Protein AF-A0A9N9HCD5-F1 (afdb_monomer_lite)

InterPro domains:
  IPR001005 SANT/Myb domain [PS50090] (1-38)
  IPR001005 SANT/Myb domain [SM00717] (1-40)
  IPR001005 SANT/Myb domain [SM00717] (42-89)
  IPR001005 SANT/Myb domain [cd00167] (1-38)
  IPR009057 Homedomain-like superfamily [SSF46689] (14-83)
  IPR017930 Myb domain [PS51294] (1-42)
  IPR051651 DMTF1 DNA-binding transcriptional regulators [PTHR46380] (50-91)

Radius of gyration: 19.25 Å; chains: 1; bounding box: 41×28×56 Å

Foldseek 3Di:
DLVLLVVCVVVVDQLCVSCVVVVPDHSVRSVCCQLQPVQPQQDDDDDPVLLVLLVVVCVVPNLPLVVSCVVSVHRSVNSVVVVVVVVVVVVVVVVVVVVVVVVD

Organism: NCBI:txid144538

Sequence (104 aa):
EDAVLIDRHLRGLRWHDISLELGTRSPHDCAARWCNVLRPGNDGPFGLIERAMLKELYDTHGARWSRIASLLGRHPRMVKDMWEQMQMEQESIKTQMAIARLLR

Secondary structure (DSSP, 8-state):
-HHHHHHHHHTT--HHHHHHHHSSS-HHHHHHHIIIIISTT--SPPPHHHHHHHHHHHHHH-S-HHHHHHHHTS-HHHHHHHHHHHHHHHHHHHHHHHHHHHT-

Structure (mmCIF, N/CA/C/O backbone):
data_AF-A0A9N9HCD5-F1
#
_entry.id   AF-A0A9N9HCD5-F1
#
loop_
_atom_site.group_PDB
_atom_site.id
_atom_site.type_symbol
_atom_site.label_atom_id
_atom_site.label_alt_id
_atom_site.label_comp_id
_atom_site.label_asym_id
_atom_site.label_entity_id
_atom_site.label_seq_id
_atom_site.pdbx_PDB_ins_code
_atom_site.Cartn_x
_atom_site.Cartn_y
_atom_site.Cartn_z
_atom_site.occupancy
_atom_site.B_iso_or_equiv
_atom_site.auth_seq_id
_atom_site.auth_comp_id
_atom_site.auth_asym_id
_atom_site.auth_atom_id
_atom_site.pdbx_PDB_model_num
ATOM 1 N N . GLU A 1 1 ? 15.372 8.254 -14.446 1.00 83.25 1 GLU A N 1
ATOM 2 C CA . GLU A 1 1 ? 15.133 6.852 -14.036 1.00 83.25 1 GLU A CA 1
ATOM 3 C C . GLU A 1 1 ? 13.641 6.530 -13.975 1.00 83.25 1 GLU A C 1
ATOM 5 O O . GLU A 1 1 ? 13.185 5.781 -14.825 1.00 83.25 1 GLU A O 1
ATOM 10 N N . ASP A 1 2 ? 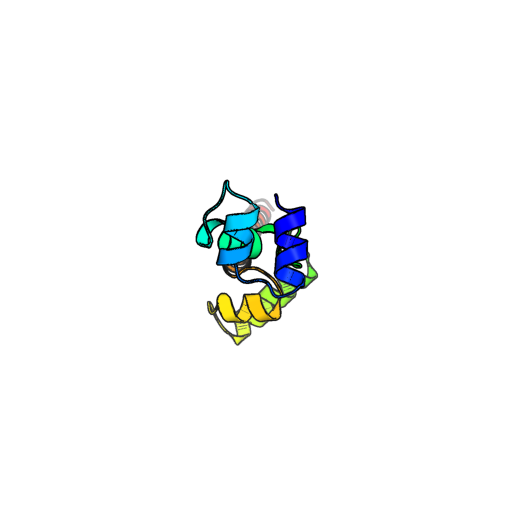12.863 7.143 -13.073 1.00 89.75 2 ASP A N 1
ATOM 11 C CA . ASP A 1 2 ? 11.433 6.815 -12.892 1.00 89.75 2 ASP A CA 1
ATOM 12 C C . ASP A 1 2 ? 10.587 6.944 -14.174 1.00 89.75 2 ASP A C 1
ATOM 14 O O . ASP A 1 2 ? 9.800 6.055 -14.471 1.00 89.75 2 ASP A O 1
ATOM 18 N N . ALA A 1 3 ? 10.787 7.994 -14.980 1.00 89.88 3 ALA A N 1
ATOM 19 C CA . ALA A 1 3 ? 10.058 8.168 -16.243 1.00 89.88 3 ALA A CA 1
ATOM 20 C C . ALA A 1 3 ? 10.326 7.038 -17.257 1.00 89.88 3 ALA A C 1
ATOM 22 O O . ALA A 1 3 ? 9.406 6.585 -17.933 1.00 89.88 3 ALA A O 1
ATOM 23 N N . VAL A 1 4 ? 11.573 6.554 -17.330 1.00 91.06 4 VAL A N 1
ATOM 24 C CA . VAL A 1 4 ? 11.948 5.411 -18.180 1.00 91.06 4 VAL A CA 1
ATOM 25 C C . VAL A 1 4 ? 11.315 4.140 -17.625 1.00 91.06 4 VAL A C 1
ATOM 27 O O . VAL A 1 4 ? 10.697 3.387 -18.367 1.00 91.06 4 VAL A O 1
ATOM 30 N N . LEU A 1 5 ? 11.397 3.934 -16.310 1.00 92.38 5 LEU A N 1
ATOM 31 C CA . LEU A 1 5 ? 10.805 2.781 -15.640 1.00 92.38 5 LEU A CA 1
ATOM 32 C C . LEU A 1 5 ? 9.288 2.703 -15.893 1.00 92.38 5 LEU A C 1
ATOM 34 O O . LEU A 1 5 ? 8.794 1.640 -16.264 1.00 92.38 5 LEU A O 1
ATOM 38 N N . ILE A 1 6 ? 8.575 3.829 -15.773 1.00 90.75 6 ILE A N 1
ATOM 39 C CA . ILE A 1 6 ? 7.141 3.933 -16.074 1.00 90.75 6 ILE A CA 1
ATOM 40 C C . ILE A 1 6 ? 6.869 3.614 -17.548 1.00 90.75 6 ILE A C 1
ATOM 42 O O . ILE A 1 6 ? 6.102 2.698 -17.832 1.00 90.75 6 ILE A O 1
ATOM 46 N N . ASP A 1 7 ? 7.498 4.332 -18.485 1.00 94.00 7 ASP A N 1
ATOM 47 C CA . ASP A 1 7 ? 7.241 4.164 -19.923 1.00 94.00 7 ASP A CA 1
ATOM 48 C C . ASP A 1 7 ? 7.505 2.725 -20.388 1.00 94.00 7 ASP A C 1
ATOM 50 O O . ASP A 1 7 ? 6.656 2.112 -21.037 1.00 94.00 7 ASP A O 1
ATOM 54 N N . ARG A 1 8 ? 8.654 2.150 -20.019 1.00 93.81 8 ARG A N 1
ATOM 55 C CA . ARG A 1 8 ? 9.029 0.796 -20.441 1.00 93.81 8 ARG A CA 1
ATOM 56 C C . ARG A 1 8 ? 8.131 -0.269 -19.831 1.00 93.81 8 ARG A C 1
ATOM 58 O O . ARG A 1 8 ? 7.710 -1.184 -20.540 1.00 93.81 8 ARG A O 1
ATOM 65 N N . HIS A 1 9 ? 7.805 -0.151 -18.546 1.00 92.94 9 HIS A N 1
ATOM 66 C CA . HIS A 1 9 ? 6.925 -1.118 -17.902 1.00 92.94 9 HIS A CA 1
ATOM 67 C C . HIS A 1 9 ? 5.505 -1.069 -18.477 1.00 92.94 9 HIS A C 1
ATOM 69 O O . HIS A 1 9 ? 4.927 -2.119 -18.754 1.00 92.94 9 HIS A O 1
ATOM 75 N N . LEU A 1 10 ? 4.969 0.127 -18.747 1.00 89.38 10 LEU A N 1
ATOM 76 C CA . LEU A 1 10 ? 3.657 0.291 -19.386 1.00 89.38 10 LEU A CA 1
ATOM 77 C C . LEU A 1 10 ? 3.618 -0.255 -20.822 1.00 89.38 10 LEU A C 1
ATOM 79 O O . LEU A 1 10 ? 2.566 -0.693 -21.281 1.00 89.38 10 LEU A O 1
ATOM 83 N N . ARG A 1 11 ? 4.762 -0.295 -21.514 1.00 94.19 11 ARG A N 1
ATOM 84 C CA . ARG A 1 11 ? 4.925 -0.967 -22.817 1.00 94.19 11 ARG A CA 1
ATOM 85 C C . ARG A 1 11 ? 5.104 -2.488 -22.714 1.00 94.19 11 ARG A C 1
ATOM 87 O O . ARG A 1 11 ? 5.279 -3.143 -23.737 1.00 94.19 11 ARG A O 1
ATOM 94 N N . GLY A 1 12 ? 5.066 -3.058 -21.509 1.00 92.75 12 GLY A N 1
ATOM 95 C CA . GLY A 1 12 ? 5.139 -4.501 -21.274 1.00 92.75 12 GLY A CA 1
ATOM 96 C C . GLY A 1 12 ? 6.556 -5.071 -21.185 1.00 92.75 12 GLY A C 1
ATOM 97 O O . GLY A 1 12 ? 6.720 -6.291 -21.242 1.00 92.75 12 GLY A O 1
ATOM 98 N N . LEU A 1 13 ? 7.589 -4.233 -21.041 1.00 95.00 13 LEU A N 1
ATOM 99 C CA . LEU A 1 13 ? 8.954 -4.731 -20.866 1.00 95.00 13 LEU A CA 1
ATOM 100 C C . LEU A 1 13 ? 9.130 -5.384 -19.490 1.00 95.00 13 LEU A C 1
ATOM 102 O O . LEU A 1 13 ? 8.554 -4.966 -18.480 1.00 95.00 13 LEU A O 1
ATOM 106 N N . ARG A 1 14 ? 9.980 -6.413 -19.450 1.00 95.00 14 ARG A N 1
ATOM 107 C CA . ARG A 1 14 ? 10.329 -7.112 -18.211 1.00 95.00 14 ARG A CA 1
ATOM 108 C C . ARG A 1 14 ? 11.322 -6.281 -17.407 1.00 95.00 14 ARG A C 1
ATOM 110 O O . ARG A 1 14 ? 12.199 -5.633 -17.973 1.00 95.00 14 ARG A O 1
ATOM 117 N N . TRP A 1 15 ? 11.265 -6.396 -16.081 1.00 94.44 15 TRP A N 1
ATOM 118 C CA . TRP A 1 15 ? 12.169 -5.683 -15.168 1.00 94.44 15 TRP A CA 1
ATOM 119 C C . TRP A 1 15 ? 13.653 -5.903 -15.456 1.00 94.44 15 TRP A C 1
ATOM 121 O O . TRP A 1 15 ? 14.447 -4.991 -15.262 1.00 94.44 15 TRP A O 1
ATOM 131 N N . HIS A 1 16 ? 14.016 -7.089 -15.947 1.00 95.38 16 HIS A N 1
ATOM 132 C CA . HIS A 1 16 ? 15.373 -7.388 -16.390 1.00 95.38 16 HIS A CA 1
ATOM 133 C C . HIS A 1 16 ? 15.841 -6.437 -17.497 1.00 95.38 16 HIS A C 1
ATOM 135 O O . HIS A 1 16 ? 16.874 -5.788 -17.365 1.00 95.38 16 HIS A O 1
ATOM 141 N N . ASP A 1 17 ? 15.043 -6.301 -18.550 1.00 95.50 17 ASP A N 1
ATOM 142 C CA . ASP A 1 17 ? 15.409 -5.522 -19.730 1.00 95.50 17 ASP A CA 1
ATOM 143 C C . ASP A 1 17 ? 15.429 -4.018 -19.393 1.00 95.50 17 ASP A C 1
ATOM 145 O O . ASP A 1 17 ? 16.343 -3.297 -19.783 1.00 95.50 17 ASP A O 1
ATOM 149 N N . ILE A 1 18 ? 14.494 -3.575 -18.543 1.00 94.25 18 ILE A N 1
ATOM 150 C CA . ILE A 1 18 ? 14.456 -2.210 -17.992 1.00 94.25 18 ILE A CA 1
ATOM 151 C C . ILE A 1 18 ? 15.701 -1.917 -17.140 1.00 94.25 18 ILE A C 1
ATOM 153 O O . ILE A 1 18 ? 16.275 -0.834 -17.230 1.00 94.25 18 ILE A O 1
ATOM 157 N N . SER A 1 19 ? 16.137 -2.873 -16.314 1.00 95.06 19 SER A N 1
ATOM 158 C CA . SER A 1 19 ? 17.306 -2.696 -15.446 1.00 95.06 19 SER A CA 1
ATOM 159 C C . SER A 1 19 ? 18.611 -2.547 -16.233 1.00 95.06 19 SER A C 1
ATOM 161 O O . SER A 1 19 ? 19.450 -1.728 -15.866 1.00 95.06 19 SER A O 1
ATOM 163 N N . LEU A 1 20 ? 18.743 -3.265 -17.356 1.00 93.75 20 LEU A N 1
ATOM 164 C CA . LEU A 1 20 ? 19.879 -3.135 -18.269 1.00 93.75 20 LEU A CA 1
ATOM 165 C C . LEU A 1 20 ? 19.913 -1.760 -18.947 1.00 93.75 20 LEU A C 1
ATOM 167 O O . LEU A 1 20 ? 20.988 -1.186 -19.084 1.00 93.75 20 LEU A O 1
ATOM 171 N N . GLU A 1 21 ? 18.753 -1.219 -19.335 1.00 93.19 21 GLU A N 1
ATOM 172 C CA . GLU A 1 21 ? 18.651 0.130 -19.913 1.00 93.19 21 GLU A CA 1
ATOM 173 C C . GLU A 1 21 ? 18.993 1.220 -18.885 1.00 93.19 21 GLU A C 1
ATOM 175 O O . GLU A 1 21 ? 19.652 2.203 -19.218 1.00 93.19 21 GLU A O 1
ATOM 180 N N . LEU A 1 22 ? 18.573 1.045 -17.627 1.00 90.69 22 LEU A N 1
ATOM 181 C CA . LEU A 1 22 ? 18.881 1.991 -16.552 1.00 90.69 22 LEU A CA 1
ATOM 182 C C . LEU A 1 22 ? 20.345 1.915 -16.096 1.00 90.69 22 LEU A C 1
ATOM 184 O O . LEU A 1 22 ? 20.890 2.928 -15.667 1.00 90.69 22 LEU A O 1
ATOM 188 N N . GLY A 1 23 ? 20.977 0.738 -16.148 1.00 87.25 23 GLY A N 1
ATOM 189 C CA . GLY A 1 23 ? 22.391 0.505 -15.812 1.00 87.25 23 GLY A CA 1
ATOM 190 C C . GLY A 1 23 ? 22.767 0.668 -14.329 1.00 87.25 23 GLY A C 1
ATOM 191 O O . GLY A 1 23 ? 23.761 0.103 -13.882 1.00 87.25 23 GLY A O 1
ATOM 192 N N . THR A 1 24 ? 21.972 1.403 -13.548 1.00 84.56 24 THR A N 1
ATOM 193 C CA . THR A 1 24 ? 22.217 1.747 -12.135 1.00 84.56 24 THR A CA 1
ATOM 194 C C . THR A 1 24 ? 21.379 0.935 -11.145 1.00 84.56 24 THR A C 1
ATOM 196 O O . THR A 1 24 ? 21.564 1.053 -9.933 1.00 84.56 24 THR A O 1
ATOM 199 N N . ARG A 1 25 ? 20.428 0.127 -11.627 1.00 83.38 25 ARG A N 1
ATOM 200 C CA . ARG A 1 25 ? 19.425 -0.575 -10.811 1.00 83.38 25 ARG A CA 1
ATOM 201 C C . ARG A 1 25 ? 19.399 -2.056 -11.143 1.00 83.38 25 ARG A C 1
ATOM 203 O O . ARG A 1 25 ? 19.557 -2.423 -12.299 1.00 83.38 25 ARG A O 1
ATOM 210 N N . SER A 1 26 ? 19.121 -2.899 -10.151 1.00 93.56 26 SER A N 1
ATOM 211 C CA . SER A 1 26 ? 18.804 -4.307 -10.404 1.00 93.56 26 SER A CA 1
ATOM 212 C C . SER A 1 26 ? 17.341 -4.477 -10.862 1.00 93.56 26 SER A C 1
ATOM 214 O O . SER A 1 26 ? 16.506 -3.594 -10.620 1.00 93.56 26 SER A O 1
ATOM 216 N N . PRO A 1 27 ? 16.972 -5.619 -11.476 1.00 92.38 27 PRO A N 1
ATOM 217 C CA . PRO A 1 27 ? 15.575 -5.927 -11.800 1.00 92.38 27 PRO A CA 1
ATOM 218 C C . PRO A 1 27 ? 14.662 -5.877 -10.566 1.00 92.38 27 PRO A C 1
ATOM 220 O O . PRO A 1 27 ? 13.521 -5.422 -10.644 1.00 92.38 27 PRO A O 1
ATOM 223 N N . HIS A 1 28 ? 15.184 -6.313 -9.415 1.00 93.56 28 HIS A N 1
ATOM 224 C CA . HIS A 1 28 ? 14.493 -6.251 -8.131 1.00 93.56 28 HIS A CA 1
ATOM 225 C C . HIS A 1 28 ? 14.194 -4.802 -7.723 1.00 93.56 28 HIS A C 1
ATOM 227 O O . HIS A 1 28 ? 13.057 -4.487 -7.372 1.00 93.56 28 HIS A O 1
ATOM 233 N N . ASP A 1 29 ? 15.178 -3.904 -7.827 1.00 92.38 29 ASP A N 1
ATOM 234 C CA . ASP A 1 29 ? 14.996 -2.494 -7.463 1.00 92.38 29 ASP A CA 1
ATOM 235 C C . ASP A 1 29 ? 13.979 -1.801 -8.368 1.00 92.38 29 ASP A C 1
ATOM 237 O O . ASP A 1 29 ? 13.181 -0.994 -7.891 1.00 92.38 29 ASP A O 1
ATOM 241 N N . CYS A 1 30 ? 13.964 -2.148 -9.660 1.00 93.25 30 CYS A N 1
ATOM 242 C CA . CYS A 1 30 ? 12.979 -1.629 -10.606 1.00 93.25 30 CYS A CA 1
ATOM 243 C C . CYS A 1 30 ? 11.553 -2.042 -10.205 1.00 93.25 30 CYS A C 1
ATOM 245 O O . CYS A 1 30 ? 10.664 -1.194 -10.102 1.00 93.25 30 CYS A O 1
ATOM 24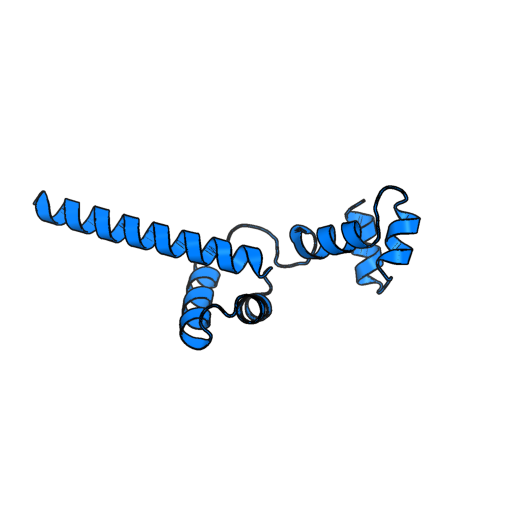7 N N . ALA A 1 31 ? 11.348 -3.329 -9.908 1.00 90.31 31 ALA A N 1
ATOM 248 C CA . ALA A 1 31 ? 10.054 -3.847 -9.469 1.00 90.31 31 ALA A CA 1
ATOM 249 C C . ALA A 1 31 ? 9.608 -3.225 -8.136 1.00 90.31 31 ALA A C 1
ATOM 251 O O . ALA A 1 31 ? 8.453 -2.823 -7.991 1.00 90.31 31 ALA A O 1
ATOM 252 N N . ALA A 1 32 ? 10.524 -3.091 -7.173 1.00 88.75 32 ALA A N 1
ATOM 253 C CA . ALA A 1 32 ? 10.242 -2.459 -5.890 1.00 88.75 32 ALA A CA 1
ATOM 254 C C . ALA A 1 32 ? 9.867 -0.978 -6.060 1.00 88.75 32 ALA A C 1
ATOM 256 O O . ALA A 1 32 ? 8.896 -0.518 -5.459 1.00 88.75 32 ALA A O 1
ATOM 257 N N . ARG A 1 33 ? 10.591 -0.228 -6.903 1.00 89.88 33 ARG A N 1
ATOM 258 C CA . ARG A 1 33 ? 10.292 1.182 -7.194 1.00 89.88 33 ARG A CA 1
ATOM 259 C C . ARG A 1 33 ? 8.907 1.339 -7.824 1.00 89.88 33 ARG A C 1
ATOM 261 O O . ARG A 1 33 ? 8.149 2.205 -7.390 1.00 89.88 33 ARG A O 1
ATOM 268 N N . TRP A 1 34 ? 8.545 0.471 -8.771 1.00 88.25 34 TRP A N 1
ATOM 269 C CA . TRP A 1 34 ? 7.198 0.445 -9.342 1.00 88.25 34 TRP A CA 1
ATOM 270 C C . TRP A 1 34 ? 6.131 0.162 -8.286 1.00 88.25 34 TRP A C 1
ATOM 272 O O . TRP A 1 34 ? 5.264 0.996 -8.044 1.00 88.25 34 TRP A O 1
ATOM 282 N N . CYS A 1 35 ? 6.221 -0.984 -7.611 1.00 82.50 35 CYS A N 1
ATOM 283 C CA . CYS A 1 35 ? 5.192 -1.441 -6.680 1.00 82.50 35 CYS A CA 1
ATOM 284 C C . CYS A 1 35 ? 4.994 -0.505 -5.484 1.00 82.50 35 CYS A C 1
ATOM 286 O O . CYS A 1 35 ? 3.870 -0.401 -4.996 1.00 82.50 35 CYS A O 1
ATOM 288 N N . ASN A 1 36 ? 6.055 0.165 -5.026 1.00 79.12 36 ASN A N 1
ATOM 289 C CA . ASN A 1 36 ? 6.010 1.008 -3.833 1.00 79.12 36 ASN A CA 1
ATOM 290 C C . ASN A 1 36 ? 5.726 2.481 -4.129 1.00 79.12 36 ASN A C 1
ATOM 292 O O . ASN A 1 36 ? 5.202 3.164 -3.256 1.00 79.12 36 ASN A O 1
ATOM 296 N N . VAL A 1 37 ? 6.116 2.988 -5.304 1.00 82.12 37 VAL A N 1
ATOM 297 C CA . VAL A 1 37 ? 6.131 4.439 -5.560 1.00 82.12 37 VAL A CA 1
ATOM 298 C C . VAL A 1 37 ? 5.440 4.814 -6.863 1.00 82.12 37 VAL A C 1
ATOM 300 O O . VAL A 1 37 ? 4.669 5.760 -6.868 1.00 82.12 37 VAL A O 1
ATOM 303 N N . LEU A 1 38 ? 5.713 4.105 -7.962 1.00 84.75 38 LEU A N 1
ATOM 304 C CA . LEU A 1 38 ? 5.313 4.574 -9.299 1.00 84.75 38 LEU A CA 1
ATOM 305 C C . LEU A 1 38 ? 3.994 3.984 -9.807 1.00 84.75 38 LEU A C 1
ATOM 307 O O . LEU A 1 38 ? 3.431 4.499 -10.770 1.00 84.75 38 LEU A O 1
ATOM 311 N N . ARG A 1 39 ? 3.506 2.896 -9.203 1.00 82.38 39 ARG A N 1
ATOM 312 C CA . ARG A 1 39 ? 2.225 2.290 -9.571 1.00 82.38 39 ARG A CA 1
ATOM 313 C C . ARG A 1 39 ? 1.091 3.298 -9.313 1.00 82.38 39 ARG A C 1
ATOM 315 O O . ARG A 1 39 ? 0.952 3.729 -8.168 1.00 82.38 39 ARG A O 1
ATOM 322 N N . PRO A 1 40 ? 0.244 3.595 -10.318 1.00 75.25 40 PRO A N 1
ATOM 323 C CA . PRO A 1 40 ? -0.913 4.467 -10.145 1.00 75.25 40 PRO A CA 1
ATOM 324 C C . PRO A 1 40 ? -1.789 4.002 -8.983 1.00 75.25 40 PRO A C 1
ATOM 326 O O . PRO A 1 40 ? -2.103 2.812 -8.883 1.00 75.25 40 PRO A O 1
ATOM 329 N N . GLY A 1 41 ? -2.170 4.937 -8.116 1.00 69.88 41 GLY A N 1
ATOM 330 C CA . GLY A 1 41 ? -2.919 4.635 -6.896 1.00 69.88 41 GLY A CA 1
ATOM 331 C C . GLY A 1 41 ? -2.048 4.473 -5.650 1.00 69.88 41 GLY A C 1
ATOM 332 O O . GLY A 1 41 ? -2.591 4.312 -4.565 1.00 69.88 41 GLY A O 1
ATOM 333 N N . ASN A 1 42 ? -0.721 4.600 -5.735 1.00 73.56 42 ASN A N 1
ATOM 334 C CA . ASN A 1 42 ? 0.139 4.790 -4.554 1.00 73.56 42 ASN A CA 1
ATOM 335 C C . ASN A 1 42 ? 0.315 6.269 -4.173 1.00 73.56 42 ASN A C 1
ATOM 337 O O . ASN A 1 42 ? 1.054 6.607 -3.249 1.00 73.56 42 ASN A O 1
ATOM 341 N N . ASP A 1 43 ? -0.379 7.150 -4.882 1.00 70.69 43 ASP A N 1
ATOM 342 C CA . ASP A 1 43 ? -0.142 8.579 -4.848 1.00 70.69 43 ASP A CA 1
ATOM 343 C C . ASP A 1 43 ? -0.985 9.197 -3.720 1.00 70.69 43 ASP A C 1
ATOM 345 O O . ASP A 1 43 ? -2.213 9.067 -3.689 1.00 70.69 43 ASP A O 1
ATOM 349 N N . GLY A 1 44 ? -0.320 9.861 -2.773 1.00 76.62 44 GLY A N 1
ATOM 350 C CA . GLY A 1 44 ? -0.961 10.721 -1.778 1.00 76.62 44 GLY A CA 1
ATOM 351 C C . GLY A 1 44 ? -1.594 10.028 -0.556 1.00 76.62 44 GLY A C 1
ATOM 352 O O . GLY A 1 44 ? -1.611 8.801 -0.443 1.00 76.62 44 GLY A O 1
ATOM 353 N N . PRO A 1 45 ? -2.077 10.833 0.409 1.00 84.62 45 PRO A N 1
ATOM 354 C CA . PRO A 1 45 ? -2.714 10.343 1.630 1.00 84.62 45 PRO A CA 1
ATOM 355 C C . PRO A 1 45 ? -4.077 9.702 1.338 1.00 84.62 45 PRO A C 1
ATOM 357 O O . PRO A 1 45 ? -4.732 10.051 0.358 1.00 84.62 45 PRO A O 1
ATOM 360 N N . PHE A 1 46 ? -4.546 8.819 2.227 1.00 89.88 46 PHE A N 1
ATOM 361 C CA . PHE A 1 46 ? -5.900 8.272 2.110 1.00 89.88 46 PHE A CA 1
ATOM 362 C C . PHE A 1 46 ? -6.938 9.378 2.320 1.00 89.88 46 PHE A C 1
ATOM 364 O O . PHE A 1 46 ? -6.876 10.135 3.295 1.00 89.88 46 PHE A O 1
ATOM 371 N N . GLY A 1 47 ? -7.925 9.449 1.433 1.00 89.19 47 GLY A N 1
ATOM 372 C CA . GLY A 1 47 ? -9.100 10.299 1.605 1.00 89.19 47 GLY A CA 1
ATOM 373 C C . GLY A 1 47 ? -10.080 9.759 2.654 1.00 89.19 47 GLY A C 1
ATOM 374 O O . GLY A 1 47 ? -9.989 8.616 3.097 1.00 89.19 47 GLY A O 1
ATOM 375 N N . LEU A 1 48 ? -11.075 10.572 3.029 1.00 89.94 48 LEU A N 1
ATOM 376 C CA . LEU A 1 48 ? -12.159 10.137 3.928 1.00 89.94 48 LEU A CA 1
ATOM 377 C C . LEU A 1 48 ? -12.944 8.952 3.351 1.00 89.94 48 LEU A C 1
ATOM 379 O O . LEU A 1 48 ? -13.251 8.012 4.078 1.00 89.94 48 LEU A O 1
ATOM 383 N N . ILE A 1 49 ? -13.220 8.986 2.045 1.00 90.38 49 ILE A N 1
ATOM 384 C CA . ILE A 1 49 ? -13.934 7.917 1.336 1.00 90.38 49 ILE A CA 1
ATOM 385 C C . ILE A 1 49 ? -13.109 6.628 1.360 1.00 90.38 49 ILE A C 1
ATOM 387 O O . ILE A 1 49 ? -13.624 5.580 1.726 1.00 90.38 49 ILE A O 1
ATOM 391 N N . GLU A 1 50 ? -11.812 6.705 1.052 1.00 92.12 50 GLU A N 1
ATOM 392 C CA . GLU A 1 50 ? -10.932 5.532 1.078 1.00 92.12 50 GLU A CA 1
ATOM 393 C C . GLU A 1 50 ? -10.811 4.933 2.481 1.00 92.12 50 GLU A C 1
ATOM 395 O O . GLU A 1 50 ? -10.802 3.714 2.620 1.00 92.12 50 GLU A O 1
ATOM 400 N N . ARG A 1 51 ? -10.761 5.766 3.530 1.00 94.94 51 ARG A N 1
ATOM 401 C CA . ARG A 1 51 ? -10.793 5.292 4.922 1.00 94.94 51 ARG A CA 1
ATOM 402 C C . ARG A 1 51 ? -12.114 4.601 5.267 1.00 94.94 51 ARG A C 1
ATOM 404 O O . ARG A 1 51 ? -12.099 3.568 5.931 1.00 94.94 51 ARG A O 1
ATOM 411 N N . ALA A 1 52 ? -13.245 5.138 4.810 1.00 95.25 52 ALA A N 1
ATOM 412 C CA . ALA A 1 52 ? -14.550 4.506 5.003 1.00 95.25 52 ALA A CA 1
ATOM 413 C C . ALA A 1 52 ? -14.613 3.139 4.301 1.00 95.25 52 ALA A C 1
ATOM 415 O O . ALA A 1 52 ? -14.941 2.139 4.935 1.00 95.25 52 ALA A O 1
ATOM 416 N N . MET A 1 53 ? -14.181 3.075 3.039 1.00 96.19 53 MET A N 1
ATOM 417 C CA . MET A 1 53 ? -14.089 1.824 2.285 1.00 96.19 53 MET A CA 1
ATOM 418 C C . MET A 1 53 ? -13.126 0.829 2.936 1.00 96.19 53 MET A C 1
ATOM 420 O O . MET A 1 53 ? -13.437 -0.352 3.032 1.00 96.19 53 MET A O 1
ATOM 424 N N . LEU A 1 54 ? -11.963 1.284 3.413 1.00 96.69 54 LEU A N 1
ATOM 425 C CA . LEU A 1 54 ? -11.013 0.445 4.143 1.00 96.69 54 LEU A CA 1
ATOM 426 C C . LEU A 1 54 ? -11.683 -0.207 5.354 1.00 96.69 54 LEU A C 1
ATOM 428 O O . LEU A 1 54 ? -11.511 -1.405 5.573 1.00 96.69 54 LEU A O 1
ATOM 432 N N . LYS A 1 55 ? -12.493 0.549 6.099 1.00 97.25 55 LYS A N 1
ATOM 433 C CA . LYS A 1 55 ? -13.254 0.004 7.220 1.00 97.25 55 LYS A CA 1
ATOM 434 C C . LYS A 1 55 ? -14.250 -1.069 6.788 1.00 97.25 55 LYS A C 1
ATOM 436 O O . LYS A 1 55 ? -14.222 -2.159 7.347 1.00 97.25 55 LYS A O 1
ATOM 441 N N . GLU A 1 56 ? -15.073 -0.805 5.780 1.00 97.69 56 GLU A N 1
ATOM 442 C CA . GLU A 1 56 ? -16.051 -1.784 5.274 1.00 97.69 56 GLU A CA 1
ATOM 443 C C . GLU A 1 56 ? -15.380 -3.061 4.745 1.00 97.69 56 GLU A C 1
ATOM 445 O O . GLU A 1 56 ? -15.818 -4.187 5.003 1.00 97.69 56 GLU A O 1
ATOM 450 N N . LEU A 1 57 ? -14.267 -2.898 4.029 1.00 97.75 57 LEU A N 1
ATOM 451 C CA . LEU A 1 57 ? -13.482 -4.005 3.501 1.00 97.75 57 LEU A CA 1
ATOM 452 C C . LEU A 1 57 ? -12.805 -4.805 4.613 1.00 97.75 57 LEU A C 1
ATOM 454 O O . LEU A 1 57 ? -12.727 -6.029 4.503 1.00 97.75 57 LEU A O 1
ATOM 458 N N . TYR A 1 58 ? -12.335 -4.153 5.679 1.00 97.94 58 TYR A N 1
ATOM 459 C CA . TYR A 1 58 ? -11.809 -4.842 6.854 1.00 97.94 58 TYR A CA 1
ATOM 460 C C . TYR A 1 58 ? -12.910 -5.607 7.590 1.00 97.94 58 TYR A C 1
ATOM 462 O O . TYR A 1 58 ? -12.710 -6.774 7.917 1.00 97.94 58 TYR A O 1
ATOM 470 N N . ASP A 1 59 ? -14.086 -5.008 7.777 1.00 97.44 59 ASP A N 1
ATOM 471 C CA . ASP A 1 59 ? -15.234 -5.676 8.401 1.00 97.44 59 ASP A CA 1
ATOM 472 C C . ASP A 1 59 ? -15.645 -6.935 7.603 1.00 97.44 59 ASP A C 1
ATOM 474 O O . ASP A 1 59 ? -16.032 -7.951 8.177 1.00 97.44 59 ASP A O 1
ATOM 478 N N . THR A 1 60 ? -15.479 -6.908 6.275 1.00 97.56 60 THR A N 1
ATOM 479 C CA . THR A 1 60 ? -15.805 -8.032 5.379 1.00 97.56 60 THR A CA 1
ATOM 480 C C . THR A 1 60 ? -14.691 -9.085 5.286 1.00 97.56 60 THR A C 1
ATOM 482 O O . THR A 1 60 ? -14.952 -10.289 5.212 1.00 97.56 60 THR A O 1
ATOM 485 N N . HIS A 1 61 ? -13.426 -8.663 5.223 1.00 96.88 61 HIS A N 1
ATOM 486 C CA . HIS A 1 61 ? -12.298 -9.533 4.874 1.00 96.88 61 HIS A CA 1
ATOM 487 C C . HIS A 1 61 ? -11.292 -9.762 6.009 1.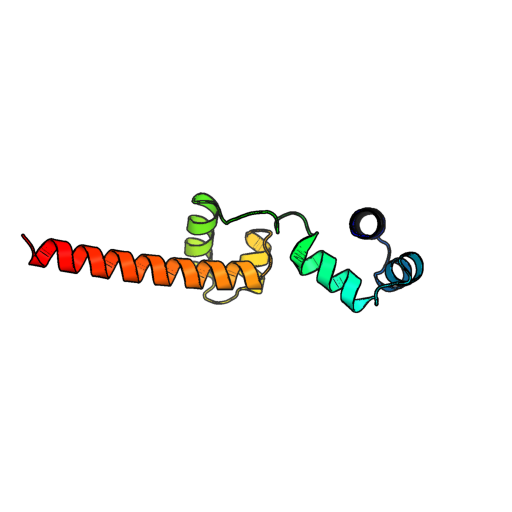00 96.88 61 HIS A C 1
ATOM 489 O O . HIS A 1 61 ? -10.415 -10.618 5.850 1.00 96.88 61 HIS A O 1
ATOM 495 N N . GLY A 1 62 ? -11.397 -9.053 7.129 1.00 96.12 62 GLY A N 1
ATOM 496 C CA . GLY A 1 62 ? -10.396 -9.019 8.195 1.00 96.12 62 GLY A CA 1
ATOM 497 C C . GLY A 1 62 ? -9.049 -8.468 7.715 1.00 96.12 62 GLY A C 1
ATOM 498 O O . GLY A 1 62 ? -8.962 -7.770 6.707 1.00 96.12 62 GLY A O 1
ATOM 499 N N . ALA A 1 63 ? -7.958 -8.849 8.385 1.00 95.75 63 ALA A N 1
ATOM 500 C CA . ALA A 1 63 ? -6.588 -8.394 8.097 1.00 95.75 63 ALA A CA 1
ATOM 501 C C . ALA A 1 63 ? -5.967 -8.955 6.792 1.00 95.75 63 ALA A C 1
ATOM 503 O O . ALA A 1 63 ? -4.757 -9.162 6.689 1.00 95.75 63 ALA A O 1
ATOM 504 N N . ARG A 1 64 ? -6.777 -9.219 5.761 1.00 96.94 64 ARG A N 1
ATOM 505 C CA . ARG A 1 64 ? -6.321 -9.676 4.439 1.00 96.94 64 ARG A CA 1
ATOM 506 C C . ARG A 1 64 ? -5.862 -8.491 3.587 1.00 96.94 64 ARG A C 1
ATOM 508 O O . ARG A 1 64 ? -6.463 -8.175 2.560 1.00 96.94 64 ARG A O 1
ATOM 515 N N . TRP A 1 65 ? -4.768 -7.853 3.995 1.00 95.69 65 TRP A N 1
ATOM 516 C CA . TRP A 1 65 ? -4.277 -6.596 3.414 1.00 95.69 65 TRP A CA 1
ATOM 517 C C . TRP A 1 65 ? -4.059 -6.652 1.907 1.00 95.69 65 TRP A C 1
ATOM 519 O O . TRP A 1 65 ? -4.463 -5.731 1.209 1.00 95.69 65 TRP A O 1
ATOM 529 N N . SER A 1 66 ? -3.510 -7.748 1.378 1.00 94.00 66 SER A N 1
ATOM 530 C CA . SER A 1 66 ? -3.317 -7.909 -0.069 1.00 94.00 66 SER A CA 1
ATOM 531 C C . SER A 1 66 ? -4.634 -7.873 -0.847 1.00 94.00 66 SER A C 1
ATOM 533 O O . SER A 1 66 ? -4.697 -7.293 -1.929 1.00 94.00 66 SER A O 1
ATOM 535 N N . ARG A 1 67 ? -5.708 -8.447 -0.284 1.00 95.06 67 ARG A N 1
ATOM 536 C CA . ARG A 1 67 ? -7.038 -8.435 -0.905 1.00 95.06 67 ARG A CA 1
ATOM 537 C C . ARG A 1 67 ? -7.653 -7.042 -0.851 1.00 95.06 67 ARG A C 1
ATOM 539 O O . ARG A 1 67 ? -8.127 -6.560 -1.872 1.00 95.06 67 ARG A O 1
ATOM 546 N N . ILE A 1 68 ? -7.609 -6.403 0.314 1.00 96.31 68 ILE A N 1
ATOM 547 C CA . ILE A 1 68 ? -8.161 -5.058 0.520 1.00 96.31 68 ILE A CA 1
ATOM 548 C C . ILE A 1 68 ? -7.435 -4.042 -0.367 1.00 96.31 68 ILE A C 1
ATOM 550 O O . ILE A 1 68 ? -8.064 -3.260 -1.069 1.00 96.31 68 ILE A O 1
ATOM 554 N N . ALA A 1 69 ? -6.109 -4.111 -0.418 1.00 92.88 69 ALA A N 1
ATOM 555 C CA . ALA A 1 69 ? -5.280 -3.265 -1.263 1.00 92.88 69 ALA A CA 1
ATOM 556 C C . ALA A 1 69 ? -5.570 -3.434 -2.753 1.00 92.88 69 ALA A C 1
ATOM 558 O O . ALA A 1 69 ? -5.641 -2.444 -3.475 1.00 92.88 69 ALA A O 1
ATOM 559 N N . SER A 1 70 ? -5.821 -4.666 -3.205 1.00 91.00 70 SER A N 1
ATOM 560 C CA . SER A 1 70 ? -6.266 -4.904 -4.579 1.00 91.00 70 SER A CA 1
ATOM 561 C C . SER A 1 70 ? -7.604 -4.231 -4.894 1.00 91.00 70 SER A C 1
ATOM 563 O O . SER A 1 70 ? -7.795 -3.829 -6.035 1.00 91.00 70 SER A O 1
ATOM 565 N N . LEU A 1 71 ? -8.517 -4.128 -3.923 1.00 91.75 71 LEU A N 1
ATOM 566 C CA . LEU A 1 71 ? -9.829 -3.495 -4.101 1.00 91.75 71 LEU A CA 1
ATOM 567 C C . LEU A 1 71 ? -9.749 -1.965 -4.025 1.00 91.75 71 LEU A C 1
ATOM 569 O O . LEU A 1 71 ? -10.471 -1.285 -4.744 1.00 91.75 71 LEU A O 1
ATOM 573 N N . LEU A 1 72 ? -8.846 -1.428 -3.200 1.00 90.06 72 LEU A N 1
ATOM 574 C CA . LEU A 1 72 ? -8.600 0.013 -3.079 1.00 90.06 72 LEU A CA 1
ATOM 575 C C . LEU A 1 72 ? -7.644 0.564 -4.147 1.00 90.06 72 LEU A C 1
ATOM 577 O O . LEU A 1 72 ? -7.441 1.769 -4.217 1.00 90.06 72 LEU A O 1
ATOM 581 N N . GLY A 1 73 ? -7.005 -0.297 -4.944 1.00 87.69 73 GLY A N 1
ATOM 582 C CA . GLY A 1 73 ? -5.958 0.123 -5.880 1.00 87.69 73 GLY A CA 1
ATOM 583 C C . GLY A 1 73 ? -4.685 0.636 -5.191 1.00 87.69 73 GLY A C 1
ATOM 584 O O . GLY A 1 73 ? -3.885 1.318 -5.818 1.00 87.69 73 GLY A O 1
ATOM 585 N N . ARG A 1 74 ? -4.484 0.296 -3.914 1.00 88.75 74 ARG A N 1
ATOM 586 C CA . ARG A 1 74 ? -3.375 0.766 -3.067 1.00 88.75 74 ARG A CA 1
ATOM 587 C C . ARG A 1 74 ? -2.333 -0.337 -2.872 1.00 88.75 74 ARG A C 1
ATOM 589 O O . ARG A 1 74 ? -2.562 -1.504 -3.204 1.00 88.75 74 ARG A O 1
ATOM 596 N N . HIS A 1 75 ? -1.179 -0.000 -2.302 1.00 87.81 75 HIS A N 1
ATOM 597 C CA . HIS A 1 75 ? -0.209 -1.002 -1.859 1.00 87.81 75 HIS A CA 1
ATOM 598 C C . HIS A 1 75 ? -0.637 -1.645 -0.518 1.00 87.81 75 HIS A C 1
ATOM 600 O O . HIS A 1 75 ? -1.042 -0.921 0.395 1.00 87.81 75 HIS A O 1
ATOM 606 N N . PRO A 1 76 ? -0.488 -2.974 -0.324 1.00 90.56 76 PRO A N 1
ATOM 607 C CA . PRO A 1 76 ? -0.872 -3.664 0.918 1.00 90.56 76 PRO A CA 1
ATOM 608 C C . 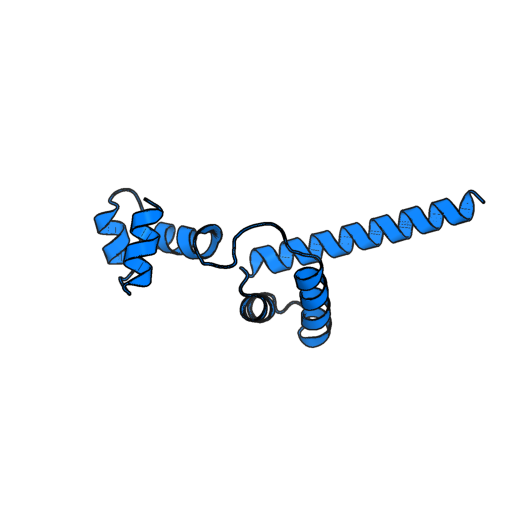PRO A 1 76 ? -0.284 -3.057 2.189 1.00 90.56 76 PRO A C 1
ATOM 610 O O . PRO A 1 76 ? -0.978 -2.936 3.196 1.00 90.56 76 PRO A O 1
ATOM 613 N N . ARG A 1 77 ? 0.979 -2.623 2.122 1.00 88.69 77 ARG A N 1
ATOM 614 C CA . ARG A 1 77 ? 1.643 -1.934 3.234 1.00 88.69 77 ARG A CA 1
ATOM 615 C C . ARG A 1 77 ? 0.926 -0.639 3.616 1.00 88.69 77 ARG A C 1
ATOM 617 O O . ARG A 1 77 ? 0.612 -0.456 4.778 1.00 88.69 77 ARG A O 1
ATOM 624 N N . MET A 1 78 ? 0.605 0.209 2.637 1.00 91.19 78 MET A N 1
ATOM 625 C CA . MET A 1 78 ? -0.075 1.484 2.890 1.00 91.19 78 MET A CA 1
ATOM 626 C C . MET A 1 78 ? -1.457 1.283 3.513 1.00 91.19 78 MET A C 1
ATOM 628 O O . MET A 1 78 ? -1.862 2.051 4.374 1.00 91.19 78 MET A O 1
ATOM 632 N N . VAL A 1 79 ? -2.169 0.236 3.092 1.00 94.12 79 VAL A N 1
ATOM 633 C CA . VAL A 1 79 ? -3.475 -0.120 3.657 1.00 94.12 79 VAL A CA 1
ATOM 634 C C . VAL A 1 79 ? -3.356 -0.541 5.121 1.00 94.12 79 VAL A C 1
ATOM 636 O O . VAL A 1 79 ? -4.143 -0.085 5.946 1.00 94.12 79 VAL A O 1
ATOM 639 N N . LYS A 1 80 ? -2.368 -1.383 5.451 1.00 95.31 80 LYS A N 1
ATOM 640 C CA . LYS A 1 80 ? -2.091 -1.787 6.835 1.00 95.31 80 LYS A CA 1
ATOM 641 C C . LYS A 1 80 ? -1.708 -0.582 7.699 1.00 95.31 80 LYS A C 1
ATOM 643 O O . LYS A 1 80 ? -2.290 -0.400 8.762 1.00 95.31 80 LYS A O 1
ATOM 648 N N . ASP A 1 81 ? -0.778 0.241 7.220 1.00 94.50 81 ASP A N 1
ATOM 649 C CA . ASP A 1 81 ? -0.293 1.421 7.941 1.00 94.50 81 ASP A CA 1
ATOM 650 C C . ASP A 1 81 ? -1.445 2.422 8.185 1.00 94.50 81 ASP A C 1
ATOM 652 O O . ASP A 1 81 ? -1.611 2.928 9.294 1.00 94.50 81 ASP A O 1
ATOM 656 N N . MET A 1 82 ? -2.308 2.650 7.184 1.00 95.50 82 MET A N 1
ATOM 657 C CA . MET A 1 82 ? -3.505 3.490 7.330 1.00 95.50 82 MET A CA 1
ATOM 658 C C . MET A 1 82 ? -4.508 2.904 8.327 1.00 95.50 82 MET A C 1
ATOM 660 O O . MET A 1 82 ? -5.087 3.645 9.117 1.00 95.50 82 MET A O 1
ATOM 664 N N . TRP A 1 83 ? -4.713 1.585 8.325 1.00 97.19 83 TRP A N 1
ATOM 665 C CA . TRP A 1 83 ? -5.577 0.941 9.313 1.00 97.19 83 TRP A CA 1
ATOM 666 C C . TRP A 1 83 ? -5.064 1.167 10.738 1.00 97.19 83 TRP A C 1
ATOM 668 O O . TRP A 1 83 ? -5.837 1.554 11.611 1.00 97.19 83 TRP A O 1
ATOM 678 N N . GLU A 1 84 ? -3.763 0.973 10.968 1.00 96.06 84 GLU A N 1
ATOM 679 C CA . GLU A 1 84 ? -3.128 1.203 12.271 1.00 96.06 84 GLU A CA 1
ATOM 680 C C . GLU A 1 84 ? -3.264 2.667 12.709 1.00 96.06 84 GLU A C 1
ATOM 682 O O . GLU A 1 84 ? -3.651 2.929 13.849 1.00 96.06 84 GLU A O 1
ATOM 687 N N . GLN A 1 85 ? -3.053 3.615 11.791 1.00 95.56 85 GLN A N 1
ATOM 688 C CA . GLN A 1 85 ? -3.285 5.036 12.045 1.00 95.56 85 GLN A CA 1
ATOM 689 C C . GLN A 1 85 ? -4.746 5.317 12.443 1.00 95.56 85 GLN A C 1
ATOM 691 O O . GLN A 1 85 ? -4.992 5.995 13.440 1.00 95.56 85 GLN A O 1
ATOM 696 N N . MET A 1 86 ? -5.719 4.763 11.711 1.00 95.50 86 MET A N 1
ATOM 697 C CA . MET A 1 86 ? -7.146 4.941 12.006 1.00 95.50 86 MET A CA 1
ATOM 698 C C . MET A 1 86 ? -7.543 4.394 13.383 1.00 95.50 86 MET A C 1
ATOM 700 O O . MET A 1 86 ? -8.387 4.995 14.048 1.00 95.50 86 MET A O 1
ATOM 704 N N . GLN A 1 87 ? -6.958 3.271 13.819 1.00 94.62 87 GLN A N 1
ATOM 705 C CA . GLN A 1 87 ? -7.201 2.739 15.165 1.00 94.62 87 GLN A CA 1
ATOM 706 C C . GLN A 1 87 ? -6.676 3.714 16.227 1.00 94.62 87 GLN A C 1
ATOM 708 O O . GLN A 1 87 ? -7.450 4.188 17.056 1.00 94.62 87 GLN A O 1
ATOM 713 N N . MET A 1 88 ? -5.410 4.138 16.117 1.00 94.12 88 MET A N 1
ATOM 714 C CA . MET A 1 88 ? -4.803 5.088 17.061 1.00 94.12 88 MET A CA 1
ATOM 715 C C . MET A 1 88 ? -5.594 6.399 17.172 1.00 94.12 88 MET A C 1
ATOM 717 O O . MET A 1 88 ? -5.816 6.906 18.275 1.00 94.12 88 MET A O 1
ATOM 721 N N . GLU A 1 89 ? -6.054 6.942 16.042 1.00 92.81 89 GLU A N 1
ATOM 722 C CA . GLU A 1 89 ? -6.921 8.124 16.013 1.00 92.81 89 GLU A CA 1
ATOM 723 C C . GLU A 1 89 ? -8.234 7.872 16.769 1.00 92.81 89 GLU A C 1
ATOM 725 O O . GLU A 1 89 ? -8.666 8.705 17.571 1.00 92.81 89 GLU A O 1
ATOM 730 N N . GLN A 1 90 ? -8.851 6.705 16.579 1.00 89.94 90 GLN A N 1
ATOM 731 C CA . GLN A 1 90 ? -10.089 6.343 17.257 1.00 89.94 90 GLN A CA 1
ATOM 732 C C . GLN A 1 90 ? -9.899 6.160 18.773 1.00 89.94 90 GLN A C 1
ATOM 734 O O . GLN A 1 90 ? -10.739 6.624 19.549 1.00 89.94 90 GLN A O 1
ATOM 739 N N . GLU A 1 91 ? -8.810 5.529 19.216 1.00 92.44 91 GLU A N 1
ATOM 740 C CA . GLU A 1 91 ? -8.453 5.425 20.638 1.00 92.44 91 GLU A CA 1
ATOM 741 C C . GLU A 1 91 ? -8.227 6.803 21.274 1.00 92.44 91 GLU A C 1
ATOM 743 O O . GLU A 1 91 ? -8.720 7.075 22.377 1.00 92.44 91 GLU A O 1
ATOM 748 N N . SER A 1 92 ? -7.530 7.695 20.568 1.00 93.12 92 SER A N 1
ATOM 749 C CA . SER A 1 92 ? -7.288 9.068 21.018 1.00 93.12 92 SER A CA 1
ATOM 750 C C . SER A 1 92 ? -8.600 9.836 21.195 1.00 93.12 92 SER A C 1
ATOM 752 O O . SER A 1 92 ? -8.847 10.405 22.261 1.00 93.12 92 SER A O 1
ATOM 754 N N . ILE A 1 93 ? -9.501 9.765 20.208 1.00 92.12 93 ILE A N 1
ATOM 755 C CA . ILE A 1 93 ? -10.823 10.407 20.268 1.00 92.12 93 ILE A CA 1
ATOM 756 C C . ILE A 1 93 ? -11.644 9.862 21.443 1.00 92.12 93 ILE A C 1
ATOM 758 O O . ILE A 1 93 ? -12.212 10.644 22.206 1.00 92.12 93 ILE A O 1
ATOM 762 N N . LYS A 1 94 ? -11.686 8.535 21.636 1.00 91.12 94 LYS A N 1
ATOM 763 C CA . LYS A 1 94 ? -12.395 7.912 22.772 1.00 91.12 94 LYS A CA 1
ATOM 764 C C . LYS A 1 94 ? -11.862 8.434 24.109 1.00 91.12 94 LYS A C 1
ATOM 766 O O . LYS A 1 94 ? -12.649 8.779 24.991 1.00 91.12 94 LYS A O 1
ATOM 771 N N . THR A 1 95 ? -10.540 8.530 24.239 1.00 92.19 95 THR A N 1
ATOM 772 C CA . THR A 1 95 ? -9.872 9.009 25.457 1.00 92.19 95 THR A CA 1
ATOM 773 C C . THR A 1 95 ? -10.189 10.480 25.728 1.00 92.19 95 THR A C 1
ATOM 775 O O . THR A 1 95 ? -10.604 10.831 26.832 1.00 92.19 95 THR A O 1
ATOM 778 N N . GLN A 1 96 ? -10.080 11.340 24.712 1.00 91.81 96 GLN A N 1
ATOM 779 C CA . GLN A 1 96 ? -10.423 12.761 24.827 1.00 91.81 96 GLN A CA 1
ATOM 780 C C . GLN A 1 96 ? -11.897 12.966 25.195 1.00 91.81 96 GLN A C 1
ATOM 782 O O . GLN A 1 96 ? -12.211 13.777 26.067 1.00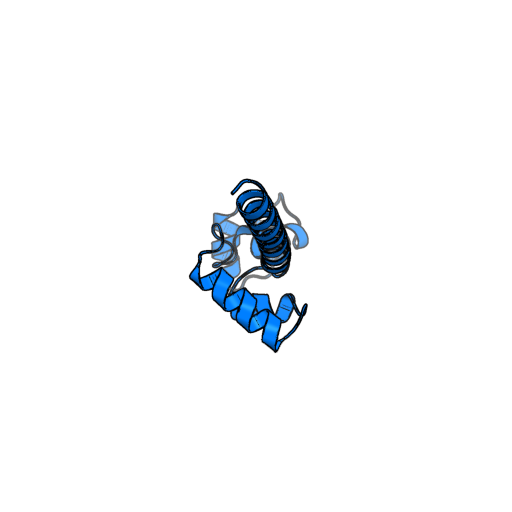 91.81 96 GLN A O 1
ATOM 787 N N . MET A 1 97 ? -12.808 12.201 24.582 1.00 92.00 97 MET A N 1
ATOM 788 C CA . MET A 1 97 ? -14.236 12.247 24.906 1.00 92.00 97 MET A CA 1
ATOM 789 C C . MET A 1 97 ? -14.521 11.823 26.350 1.00 92.00 97 MET A C 1
ATOM 791 O O . MET A 1 97 ? -15.394 12.409 26.989 1.00 92.00 97 MET A O 1
ATOM 795 N N . ALA A 1 98 ? -13.807 10.824 26.876 1.00 92.00 98 ALA A N 1
ATOM 796 C CA . ALA A 1 98 ? -13.949 10.399 28.266 1.00 92.00 98 ALA A CA 1
ATOM 797 C C . ALA A 1 98 ? -13.502 11.501 29.239 1.00 92.00 98 ALA A C 1
ATOM 799 O O . ALA A 1 98 ? -14.245 11.839 30.159 1.00 92.00 98 ALA A O 1
ATOM 800 N N . ILE A 1 99 ? -12.347 12.126 28.989 1.00 93.44 99 ILE A N 1
ATOM 801 C CA . ILE A 1 99 ? -11.846 13.249 29.798 1.00 93.44 99 ILE A CA 1
ATOM 802 C C . ILE A 1 99 ? -12.834 14.422 29.765 1.00 93.44 99 ILE A C 1
ATOM 804 O O . ILE A 1 99 ? -13.214 14.941 30.811 1.00 93.44 99 ILE A O 1
ATOM 808 N N . ALA A 1 100 ? -13.322 14.800 28.581 1.00 92.62 100 ALA A N 1
ATOM 809 C CA . ALA A 1 100 ? -14.275 15.899 28.423 1.00 92.62 100 ALA A CA 1
ATOM 810 C C . ALA A 1 100 ? -15.625 15.661 29.128 1.00 92.62 100 ALA A C 1
ATOM 812 O O . ALA A 1 100 ? -16.354 16.619 29.376 1.00 92.62 100 ALA A O 1
ATOM 813 N N . ARG A 1 101 ? -15.982 14.405 29.430 1.00 92.19 101 ARG A N 1
ATOM 814 C CA . ARG A 1 101 ? -17.158 14.066 30.250 1.00 92.1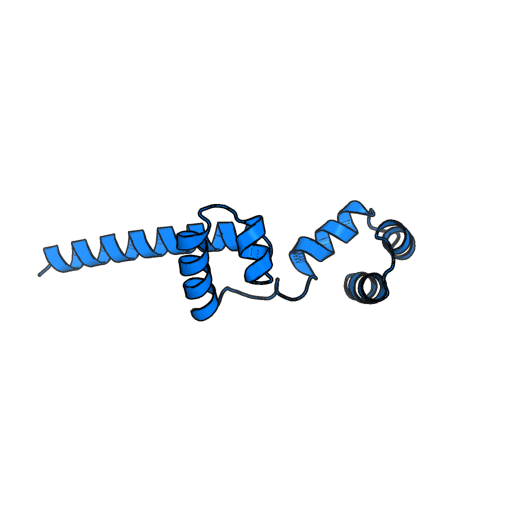9 101 ARG A CA 1
ATOM 815 C C . ARG A 1 101 ? -16.881 14.179 31.746 1.00 92.19 101 ARG A C 1
ATOM 817 O O . ARG A 1 101 ? -17.792 14.540 32.470 1.00 92.19 101 ARG A O 1
ATOM 824 N N . LEU A 1 102 ? -15.662 13.871 32.190 1.00 89.94 102 LEU A N 1
ATOM 825 C CA . LEU A 1 102 ? -15.256 13.957 33.599 1.00 89.94 102 LEU A CA 1
ATOM 826 C C . LEU A 1 102 ? -15.006 15.398 34.067 1.00 89.94 102 LEU A C 1
ATOM 828 O O . LEU A 1 102 ? -15.059 15.666 35.260 1.00 89.94 102 LEU A O 1
ATOM 832 N N . LEU A 1 103 ? -14.702 16.305 33.135 1.00 86.44 103 LEU A N 1
ATOM 833 C CA . LEU A 1 103 ? -14.464 17.727 33.405 1.00 86.44 103 LEU A CA 1
ATOM 834 C C . LEU A 1 103 ? -15.731 18.603 33.306 1.00 86.44 103 LEU A C 1
ATOM 836 O O . LEU A 1 103 ? -15.621 19.824 33.401 1.00 86.44 103 LEU A O 1
ATOM 840 N N . ARG A 1 104 ? -16.906 18.005 33.071 1.00 67.06 104 ARG A N 1
ATOM 841 C CA . ARG A 1 104 ? -18.216 18.674 33.160 1.00 67.06 104 ARG A CA 1
ATOM 842 C C . ARG A 1 104 ? -18.849 18.402 34.511 1.00 67.06 104 ARG A C 1
ATOM 844 O O . ARG A 1 104 ? -19.545 19.320 34.988 1.00 67.06 104 ARG A O 1
#

pLDDT: mean 90.93, std 6.08, range [67.06, 97.94]